Protein AF-A0A7X6CSZ1-F1 (afdb_monomer_lite)

Secondary structure (DSSP, 8-state):
----GGG-----PPTTT-----SS--TTS-HHHHHHHHHHHHHHHHHHHHHT-

Sequence (53 aa):
MLALPSEISTPKLITGKLWVNPDCGLKTRGQAETAASLQNMVAAARQLRYENS

pLDDT: mean 86.03, std 15.23, range [49.09, 98.75]

Radius of gyration: 16.37 Å; chains: 1; bounding box: 43×20×37 Å

Foldseek 3Di:
DDDDPVPDDDDDDDPPPDDFDDPDDCPVPDPVCVVVVVVVSVVVVVVVVVVVD

Structure (mmCIF, N/CA/C/O backbone):
data_AF-A0A7X6CSZ1-F1
#
_entry.id   AF-A0A7X6CSZ1-F1
#
loop_
_atom_site.group_PDB
_atom_site.id
_atom_site.type_symbol
_atom_site.label_atom_id
_atom_site.label_alt_id
_atom_site.label_comp_id
_atom_site.label_asym_id
_atom_site.label_entity_id
_atom_site.label_seq_id
_atom_site.pdbx_PDB_ins_code
_atom_site.Cartn_x
_atom_site.Cartn_y
_atom_site.Cartn_z
_atom_site.occupancy
_atom_site.B_iso_or_equiv
_atom_site.auth_seq_id
_atom_site.auth_comp_id
_atom_site.auth_asym_id
_atom_site.auth_atom_id
_atom_site.pdbx_PDB_model_num
ATOM 1 N N . MET A 1 1 ? 29.030 11.802 21.666 1.00 49.09 1 MET A N 1
ATOM 2 C CA . MET A 1 1 ? 27.704 12.048 22.266 1.00 49.09 1 MET A CA 1
ATOM 3 C C . MET A 1 1 ? 26.668 11.634 21.231 1.00 49.09 1 MET A C 1
ATOM 5 O O . MET A 1 1 ? 26.282 12.437 20.398 1.00 49.09 1 MET A O 1
ATOM 9 N N . LEU A 1 2 ? 26.366 10.337 21.173 1.00 54.56 2 LEU A N 1
ATOM 10 C CA . LEU A 1 2 ? 25.349 9.766 20.287 1.00 54.56 2 LEU A CA 1
ATOM 11 C C . LEU A 1 2 ? 24.196 9.361 21.209 1.00 54.56 2 LEU A C 1
ATOM 13 O O . LEU A 1 2 ? 24.449 8.652 22.183 1.00 54.56 2 LEU A O 1
ATOM 17 N N . ALA A 1 3 ? 22.990 9.875 20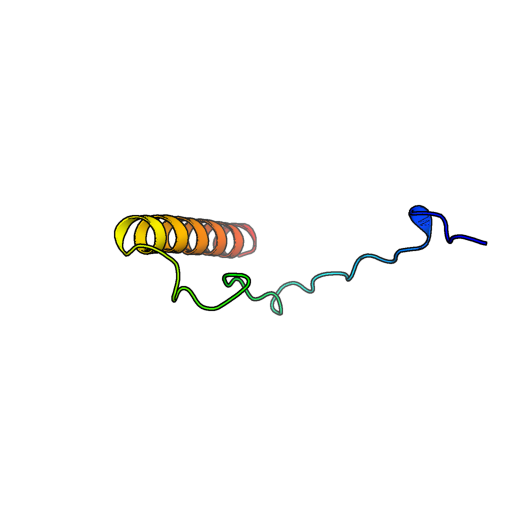.963 1.00 59.91 3 ALA A N 1
ATOM 18 C CA . ALA A 1 3 ? 21.809 9.526 21.749 1.00 59.91 3 ALA A CA 1
ATOM 19 C C . ALA A 1 3 ? 21.574 8.011 21.679 1.00 59.91 3 ALA A C 1
ATOM 21 O O . ALA A 1 3 ? 21.690 7.404 20.610 1.00 59.91 3 ALA A O 1
ATOM 22 N N . LEU A 1 4 ? 21.290 7.397 22.827 1.00 57.66 4 LEU A N 1
ATOM 23 C CA . LEU A 1 4 ? 20.981 5.974 22.900 1.00 57.66 4 LEU A CA 1
ATOM 24 C C . LEU A 1 4 ? 19.631 5.707 22.202 1.00 57.66 4 LEU A C 1
ATOM 26 O O . LEU A 1 4 ? 18.743 6.559 22.255 1.00 57.66 4 LEU A O 1
ATOM 30 N N . PRO A 1 5 ? 19.423 4.524 21.593 1.00 61.66 5 PRO A N 1
ATOM 31 C CA . PRO A 1 5 ? 18.179 4.178 20.891 1.00 61.66 5 PRO A CA 1
ATOM 32 C C . PRO A 1 5 ? 16.903 4.360 21.731 1.00 61.66 5 PRO A C 1
ATOM 34 O O . PRO A 1 5 ? 15.822 4.549 21.182 1.00 61.66 5 PRO A O 1
ATOM 37 N N . SER A 1 6 ? 17.031 4.332 23.061 1.00 61.66 6 SER A N 1
ATOM 38 C CA . SER A 1 6 ? 15.955 4.551 24.033 1.00 61.66 6 SER A CA 1
ATOM 39 C C . SER A 1 6 ? 15.426 5.989 24.097 1.00 61.66 6 SER A C 1
ATOM 41 O O . SER A 1 6 ? 14.413 6.220 24.748 1.00 61.66 6 SER A O 1
ATOM 43 N N . GLU A 1 7 ? 16.088 6.954 23.456 1.00 66.69 7 GLU A N 1
ATOM 44 C CA . GLU A 1 7 ? 15.663 8.363 23.419 1.00 66.69 7 GLU A CA 1
ATOM 45 C C . GLU A 1 7 ? 14.830 8.712 22.172 1.00 66.69 7 GLU A C 1
ATOM 47 O O . GLU A 1 7 ? 14.313 9.824 22.056 1.00 66.69 7 GLU A O 1
ATOM 52 N N . ILE A 1 8 ? 14.649 7.770 21.237 1.00 66.31 8 ILE A N 1
ATOM 53 C CA . ILE A 1 8 ? 13.824 7.989 20.045 1.00 66.31 8 ILE A CA 1
ATOM 54 C C . ILE A 1 8 ? 12.362 7.696 20.401 1.00 66.31 8 ILE A C 1
ATOM 56 O O . ILE A 1 8 ? 11.905 6.554 20.374 1.00 66.31 8 ILE A O 1
ATOM 60 N N . SER A 1 9 ? 11.616 8.751 20.739 1.00 69.00 9 SER A N 1
ATOM 61 C CA . SER A 1 9 ? 10.158 8.697 20.894 1.00 69.00 9 SER A CA 1
ATOM 62 C C . SER A 1 9 ? 9.521 8.256 19.575 1.00 69.00 9 SER A C 1
ATOM 64 O O . SER A 1 9 ? 9.558 8.981 18.578 1.00 69.00 9 SER A O 1
ATOM 66 N N . THR A 1 10 ? 8.968 7.045 19.544 1.00 69.12 10 THR A N 1
ATOM 67 C CA . THR A 1 10 ? 8.242 6.556 18.372 1.00 69.12 10 THR A CA 1
ATOM 68 C C . THR A 1 10 ? 6.933 7.336 18.231 1.00 69.12 10 THR A C 1
ATOM 70 O O . THR A 1 10 ? 6.213 7.523 19.217 1.00 69.12 10 THR A O 1
ATOM 73 N N . PRO A 1 11 ? 6.593 7.827 17.025 1.00 75.88 11 PRO A N 1
ATOM 74 C CA . PRO A 1 11 ? 5.354 8.560 16.838 1.00 75.88 11 PRO A CA 1
ATOM 75 C C . PRO A 1 11 ? 4.172 7.636 17.134 1.00 75.88 11 PRO A C 1
ATOM 77 O O . PRO A 1 11 ? 3.985 6.600 16.494 1.00 75.88 11 PRO A O 1
ATOM 80 N N . LYS A 1 12 ? 3.355 8.024 18.115 1.00 83.06 12 LYS A N 1
ATOM 81 C CA . LYS A 1 12 ? 2.115 7.321 18.432 1.00 83.06 12 LYS A CA 1
ATOM 82 C C . LYS A 1 12 ? 1.140 7.492 17.271 1.00 83.0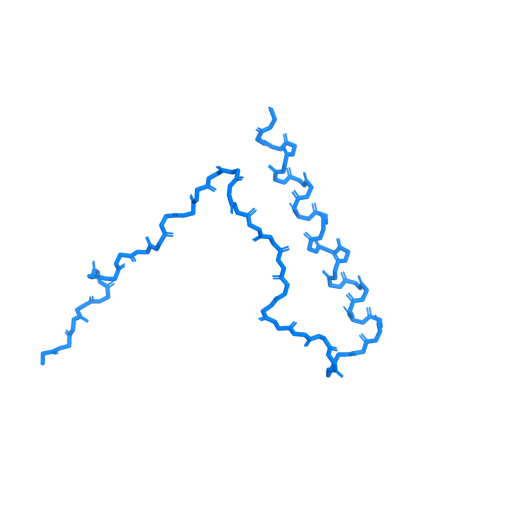6 12 LYS A C 1
ATOM 84 O O . LYS A 1 12 ? 0.664 8.597 17.012 1.00 83.06 12 LYS A O 1
ATOM 89 N N . LEU A 1 13 ? 0.816 6.395 16.594 1.00 84.56 13 LEU A N 1
ATOM 90 C CA . LEU A 1 13 ? -0.250 6.383 15.598 1.00 84.56 13 LEU A CA 1
ATOM 91 C C . LEU A 1 13 ? -1.597 6.550 16.303 1.00 84.56 13 LEU A C 1
ATOM 93 O O . LEU A 1 13 ? -1.882 5.899 17.308 1.00 84.56 13 LEU A O 1
ATOM 97 N N . ILE A 1 14 ? -2.416 7.461 15.784 1.00 86.56 14 ILE A N 1
ATOM 98 C CA . ILE A 1 14 ? -3.727 7.767 16.350 1.00 86.56 14 ILE A CA 1
ATOM 99 C C . ILE A 1 14 ? -4.773 6.959 15.584 1.00 86.56 14 ILE A C 1
ATOM 101 O O . ILE A 1 14 ? -4.926 7.120 14.369 1.00 86.56 14 ILE A O 1
ATOM 105 N N . THR A 1 15 ? -5.516 6.115 16.299 1.00 82.69 15 THR A N 1
ATOM 106 C CA . THR A 1 15 ? -6.661 5.375 15.754 1.00 82.69 15 THR A CA 1
ATOM 107 C C . THR A 1 15 ? -7.644 6.339 15.081 1.00 82.69 15 T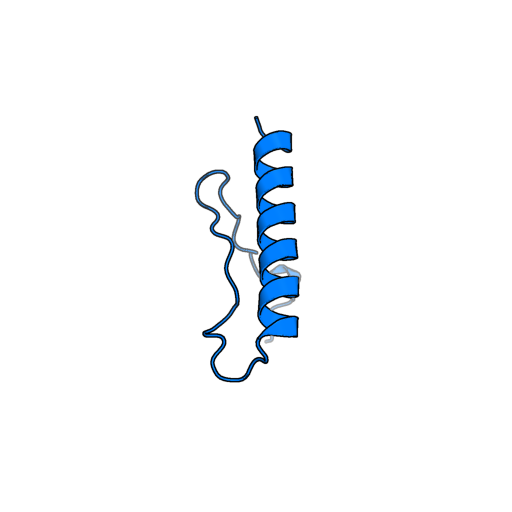HR A C 1
ATOM 109 O O . THR A 1 15 ? -7.934 7.412 15.605 1.00 82.69 15 THR A O 1
ATOM 112 N N . GLY A 1 16 ? -8.110 5.994 13.878 1.00 84.88 16 GLY A N 1
ATOM 113 C CA . GLY A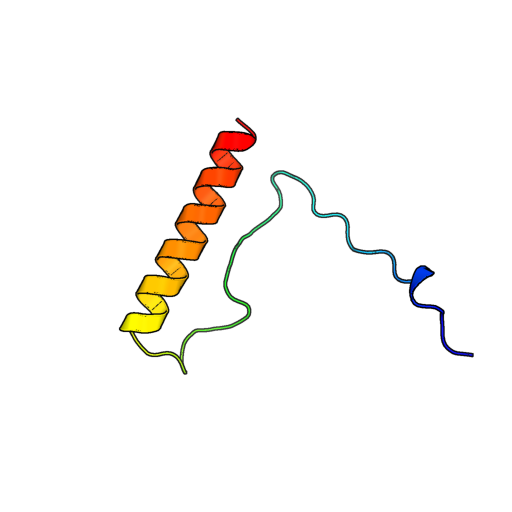 1 16 ? -8.987 6.851 13.067 1.00 84.88 16 GLY A CA 1
ATOM 114 C C . GLY A 1 16 ? -8.280 7.965 12.279 1.00 84.88 16 GLY A C 1
ATOM 115 O O . GLY A 1 16 ? -8.915 8.599 11.443 1.00 84.88 16 GLY A O 1
ATOM 116 N N . LYS A 1 17 ? -6.973 8.189 12.488 1.00 87.44 17 LYS A N 1
ATOM 117 C CA . LYS A 1 17 ? -6.150 9.111 11.675 1.00 87.44 17 LYS A CA 1
ATOM 118 C C . LYS A 1 17 ? -5.070 8.404 10.851 1.00 87.44 17 LYS A C 1
ATOM 120 O O . LYS A 1 17 ? -4.351 9.061 10.103 1.00 87.44 17 LYS A O 1
ATOM 125 N N . LEU A 1 18 ? -4.941 7.085 10.990 1.00 89.12 18 LEU A N 1
ATOM 126 C CA . LEU A 1 18 ? -3.980 6.284 10.239 1.00 89.12 18 LEU A CA 1
ATOM 127 C C . LEU A 1 18 ? -4.463 6.050 8.803 1.00 89.12 18 LEU A C 1
ATOM 129 O O . LEU A 1 18 ? -5.551 5.516 8.584 1.00 89.12 18 LEU A O 1
ATOM 133 N N . TRP A 1 19 ? -3.617 6.404 7.839 1.00 92.00 19 TRP A N 1
ATOM 134 C CA . TRP A 1 19 ? -3.778 6.057 6.430 1.00 92.00 19 TRP A CA 1
ATOM 135 C C . TRP A 1 19 ? -2.824 4.924 6.062 1.00 92.00 19 TRP A C 1
ATOM 137 O O . TRP A 1 19 ? -1.743 4.805 6.634 1.00 92.00 19 TRP A O 1
ATOM 147 N N . VAL A 1 20 ? -3.242 4.090 5.112 1.00 94.25 20 VAL A N 1
ATOM 148 C CA . VAL A 1 20 ? -2.443 2.975 4.596 1.00 94.25 20 VAL A CA 1
ATOM 149 C C . VAL A 1 20 ? -2.255 3.186 3.101 1.00 94.25 20 VAL A C 1
ATOM 151 O O . VAL A 1 20 ? -3.231 3.246 2.353 1.00 94.25 20 VAL A O 1
ATOM 154 N N . ASN A 1 21 ? -1.005 3.313 2.678 1.00 97.12 21 ASN A N 1
ATOM 155 C CA . ASN A 1 21 ? -0.602 3.527 1.295 1.00 97.12 21 ASN A CA 1
ATOM 156 C C . ASN A 1 21 ? 0.832 3.011 1.087 1.00 97.12 21 ASN A C 1
ATOM 158 O O . ASN A 1 21 ? 1.563 2.852 2.062 1.00 97.12 21 ASN A O 1
ATOM 162 N N . PRO A 1 22 ? 1.257 2.771 -0.165 1.00 98.12 22 PRO A N 1
ATOM 163 C CA . PRO A 1 22 ? 2.661 2.509 -0.467 1.00 98.12 22 PRO A CA 1
ATOM 164 C C . PRO A 1 22 ? 3.553 3.713 -0.137 1.00 98.12 22 PRO A C 1
ATOM 166 O O . PRO A 1 22 ? 3.090 4.858 -0.168 1.00 98.12 22 PRO A O 1
ATOM 169 N N . ASP A 1 23 ? 4.844 3.452 0.071 1.00 97.62 23 ASP A N 1
ATOM 170 C CA . ASP A 1 23 ? 5.852 4.476 0.385 1.00 97.62 23 ASP A CA 1
ATOM 171 C C . ASP A 1 23 ? 5.995 5.542 -0.712 1.00 97.62 23 ASP A C 1
ATOM 173 O O . ASP A 1 23 ? 6.267 6.709 -0.434 1.00 97.62 23 ASP A O 1
ATOM 177 N N . CYS A 1 24 ? 5.832 5.151 -1.981 1.00 97.44 24 CYS A N 1
ATOM 178 C CA . CYS A 1 24 ? 5.950 6.050 -3.124 1.00 97.44 24 CYS A CA 1
ATOM 179 C C . CYS A 1 24 ? 5.086 5.608 -4.316 1.00 97.44 24 CYS A C 1
ATOM 181 O O . CYS A 1 24 ? 4.381 4.598 -4.279 1.00 97.44 24 CYS A O 1
ATOM 183 N N . GLY A 1 25 ? 5.133 6.393 -5.397 1.00 97.19 25 GLY A N 1
ATOM 184 C CA . GLY A 1 25 ? 4.450 6.063 -6.645 1.00 97.19 25 GLY A CA 1
ATOM 185 C C . GLY A 1 25 ? 4.989 4.783 -7.292 1.00 97.19 25 GLY A C 1
ATOM 186 O O . GLY A 1 25 ? 6.180 4.490 -7.249 1.00 97.19 25 GLY A O 1
ATOM 187 N N . LEU A 1 26 ? 4.113 4.047 -7.974 1.00 98.56 26 LEU A N 1
ATOM 188 C CA . LEU A 1 26 ? 4.391 2.688 -8.458 1.00 98.56 26 LEU A CA 1
ATOM 189 C C . LEU A 1 26 ? 4.999 2.627 -9.871 1.00 98.56 26 LEU A C 1
ATOM 191 O O . LEU A 1 26 ? 4.973 1.584 -10.513 1.00 98.56 26 LEU A O 1
ATOM 195 N N . LYS A 1 27 ? 5.563 3.732 -10.378 1.00 98.00 27 LYS A N 1
ATOM 196 C CA . LYS A 1 27 ? 6.015 3.859 -11.782 1.00 98.00 27 LYS A CA 1
ATOM 197 C C . LYS A 1 27 ? 7.081 2.837 -12.211 1.00 98.00 27 LYS A C 1
ATOM 199 O O . LYS A 1 27 ? 7.277 2.629 -13.401 1.00 98.00 27 LYS A O 1
ATOM 204 N N . THR A 1 28 ? 7.800 2.250 -11.255 1.00 98.19 28 THR A N 1
ATOM 205 C CA . THR A 1 28 ? 8.859 1.252 -11.478 1.00 98.19 28 THR A CA 1
ATOM 206 C C . THR A 1 28 ? 8.413 -0.176 -11.148 1.00 98.19 28 THR A C 1
ATOM 208 O O . THR A 1 28 ? 9.260 -1.068 -11.040 1.00 98.19 28 THR A O 1
ATOM 211 N N . ARG A 1 29 ? 7.112 -0.400 -10.919 1.00 98.25 29 ARG A N 1
ATOM 212 C CA . ARG A 1 29 ? 6.530 -1.708 -10.598 1.00 98.25 29 ARG A CA 1
ATOM 213 C C . ARG A 1 29 ? 5.754 -2.287 -11.778 1.00 98.25 29 ARG A C 1
ATOM 215 O O . ARG A 1 29 ? 5.151 -1.561 -12.564 1.00 98.25 29 ARG A O 1
ATOM 222 N N . GLY A 1 30 ? 5.769 -3.610 -11.896 1.00 98.56 30 GLY A N 1
ATOM 223 C CA . GLY A 1 30 ? 4.957 -4.359 -12.848 1.00 98.56 30 GLY A CA 1
ATOM 224 C C . GLY A 1 30 ? 3.480 -4.397 -12.442 1.00 98.56 30 GLY A C 1
ATOM 225 O O . GLY A 1 30 ? 3.134 -4.301 -11.265 1.00 98.56 30 GLY A O 1
ATOM 226 N N . GLN A 1 31 ? 2.589 -4.583 -13.416 1.00 98.50 31 GLN A N 1
ATOM 227 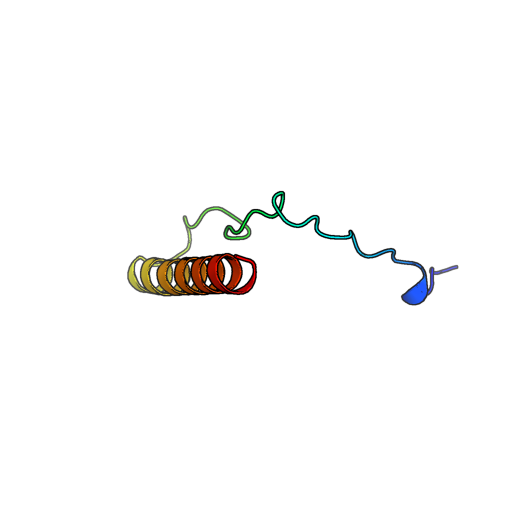C CA . GLN A 1 31 ? 1.138 -4.647 -13.181 1.00 98.50 31 GLN A CA 1
ATOM 228 C C . GLN A 1 31 ? 0.743 -5.802 -12.246 1.00 98.50 31 GLN A C 1
ATOM 230 O O . GLN A 1 31 ? 0.004 -5.592 -11.288 1.00 98.50 31 GLN A O 1
ATOM 235 N N . ALA A 1 32 ? 1.260 -7.010 -12.496 1.00 98.69 32 ALA A N 1
ATOM 236 C CA . ALA A 1 32 ? 0.898 -8.200 -11.723 1.00 98.69 32 ALA A CA 1
ATOM 237 C C . ALA A 1 32 ? 1.318 -8.086 -10.247 1.00 98.69 32 ALA A C 1
ATOM 239 O O . ALA A 1 32 ? 0.507 -8.332 -9.355 1.00 98.69 32 ALA A O 1
ATOM 240 N N . GLU A 1 33 ? 2.552 -7.641 -9.982 1.00 98.50 33 GLU A N 1
ATOM 241 C CA . GLU A 1 33 ? 3.027 -7.413 -8.609 1.00 98.50 33 GLU A CA 1
ATOM 242 C C . GLU A 1 33 ? 2.275 -6.266 -7.925 1.00 98.50 33 GLU A C 1
ATOM 244 O O . GLU A 1 33 ? 1.939 -6.367 -6.744 1.00 98.50 33 GLU A O 1
ATOM 249 N N . THR A 1 34 ? 1.954 -5.203 -8.669 1.00 98.50 34 THR A N 1
ATOM 250 C CA . THR A 1 34 ? 1.206 -4.053 -8.155 1.00 98.50 34 THR A CA 1
ATOM 251 C C . THR A 1 34 ? -0.188 -4.476 -7.718 1.00 98.50 34 THR A C 1
ATOM 253 O O . THR A 1 34 ? -0.595 -4.182 -6.596 1.00 98.50 34 THR A O 1
ATOM 256 N N . ALA A 1 35 ? -0.908 -5.206 -8.570 1.00 98.75 35 ALA A N 1
ATOM 257 C CA . ALA A 1 35 ? -2.256 -5.665 -8.274 1.00 98.75 35 ALA A CA 1
ATOM 258 C C . ALA A 1 35 ? -2.282 -6.572 -7.037 1.00 98.75 35 ALA A C 1
ATOM 260 O O . ALA A 1 35 ? -3.049 -6.307 -6.111 1.00 98.75 35 ALA A O 1
ATOM 261 N N . ALA A 1 36 ? -1.405 -7.580 -6.978 1.00 98.69 36 ALA A N 1
ATOM 262 C CA . ALA A 1 36 ? -1.331 -8.494 -5.839 1.00 98.69 36 ALA A CA 1
ATOM 263 C C . ALA A 1 36 ? -0.981 -7.760 -4.531 1.00 98.69 36 ALA A C 1
ATOM 265 O O . ALA A 1 36 ? -1.620 -7.966 -3.499 1.00 98.69 36 ALA A O 1
ATOM 266 N N . SER A 1 37 ? -0.008 -6.845 -4.575 1.00 98.56 37 SER A N 1
ATOM 267 C CA . SER A 1 37 ? 0.423 -6.090 -3.392 1.00 98.56 37 SER A CA 1
ATOM 268 C C . SER A 1 37 ? -0.673 -5.160 -2.872 1.00 98.56 37 SER A C 1
ATOM 270 O O . SER A 1 37 ? -0.931 -5.113 -1.669 1.00 98.56 37 SER A O 1
ATOM 272 N N . LEU A 1 38 ? -1.361 -4.446 -3.768 1.00 98.62 38 LEU A N 1
ATOM 273 C CA . LEU A 1 38 ? -2.457 -3.555 -3.391 1.00 98.62 38 LEU A CA 1
ATOM 274 C C . LEU A 1 38 ? -3.674 -4.329 -2.871 1.00 98.62 38 LEU A C 1
ATOM 276 O O . LEU A 1 38 ? -4.300 -3.888 -1.909 1.00 98.62 38 LEU A O 1
ATOM 280 N N . GLN A 1 39 ? -3.987 -5.496 -3.445 1.00 98.69 39 GLN A N 1
ATOM 281 C CA . GLN A 1 39 ? -5.039 -6.380 -2.931 1.00 98.69 39 GLN A CA 1
ATOM 282 C C . GLN A 1 39 ? -4.756 -6.799 -1.485 1.00 98.69 39 GLN A C 1
ATOM 284 O O . GLN A 1 39 ? -5.627 -6.650 -0.625 1.00 98.69 39 GLN A O 1
ATOM 289 N N . ASN A 1 40 ? -3.528 -7.236 -1.200 1.00 98.56 40 ASN A N 1
ATOM 290 C CA . ASN A 1 40 ? -3.110 -7.623 0.147 1.00 98.56 40 ASN A CA 1
ATOM 291 C C . ASN A 1 40 ? -3.158 -6.439 1.127 1.00 98.56 40 ASN A C 1
ATOM 293 O O . ASN A 1 40 ? -3.682 -6.573 2.232 1.00 98.56 40 ASN A O 1
ATOM 297 N N . MET A 1 41 ? -2.681 -5.260 0.713 1.00 98.31 41 MET A N 1
ATOM 298 C CA . MET A 1 41 ? -2.712 -4.042 1.532 1.00 98.31 41 MET A CA 1
ATOM 299 C C . MET A 1 41 ? -4.146 -3.633 1.898 1.00 98.31 41 MET A C 1
ATOM 301 O O . MET A 1 41 ? -4.436 -3.315 3.052 1.00 98.31 41 MET A O 1
ATOM 305 N N . VAL A 1 42 ? -5.068 -3.683 0.931 1.00 97.75 42 VAL A N 1
ATOM 306 C CA . VAL A 1 42 ? -6.487 -3.384 1.164 1.00 97.75 42 VAL A CA 1
ATOM 307 C C . VAL A 1 42 ? -7.136 -4.435 2.063 1.00 97.75 42 VAL A C 1
ATOM 309 O O . VAL A 1 42 ? -7.929 -4.068 2.932 1.00 97.75 42 VAL A O 1
ATOM 312 N N . ALA A 1 43 ? -6.815 -5.720 1.889 1.00 97.50 43 ALA A N 1
ATOM 313 C CA . ALA A 1 43 ? -7.337 -6.793 2.733 1.00 97.50 43 ALA A CA 1
ATOM 314 C C . ALA A 1 43 ? -6.921 -6.609 4.201 1.00 97.50 43 ALA A C 1
ATOM 316 O O . ALA A 1 43 ? -7.784 -6.608 5.080 1.00 97.50 43 ALA A O 1
ATOM 317 N N . ALA A 1 44 ? -5.638 -6.334 4.454 1.00 96.12 44 ALA A N 1
ATOM 318 C CA . ALA A 1 44 ? -5.131 -6.047 5.794 1.00 96.12 44 ALA A CA 1
ATOM 319 C C . ALA A 1 44 ? -5.813 -4.814 6.415 1.00 96.12 44 ALA A C 1
ATOM 321 O O . ALA A 1 44 ? -6.272 -4.852 7.556 1.00 96.12 44 ALA A O 1
ATOM 322 N N . ALA A 1 45 ? -5.967 -3.732 5.644 1.00 94.56 45 ALA A N 1
ATOM 323 C CA . ALA A 1 45 ? -6.664 -2.537 6.116 1.00 94.56 45 ALA A CA 1
ATOM 324 C C . ALA A 1 45 ? -8.146 -2.802 6.440 1.00 94.56 45 ALA A C 1
ATOM 326 O O . ALA A 1 45 ? -8.683 -2.214 7.377 1.00 94.56 45 ALA A O 1
ATOM 327 N N . ARG A 1 46 ? -8.829 -3.671 5.682 1.00 94.06 46 ARG A N 1
ATOM 328 C CA . ARG A 1 46 ? -10.216 -4.073 5.972 1.00 94.06 46 ARG A CA 1
ATOM 329 C C . ARG A 1 46 ? -10.305 -4.883 7.257 1.00 94.06 46 ARG A C 1
ATOM 331 O O . ARG A 1 46 ? -11.168 -4.581 8.071 1.00 94.06 46 ARG A O 1
ATOM 338 N N . GLN A 1 47 ? -9.415 -5.854 7.449 1.00 93.62 47 GLN A N 1
ATOM 339 C CA . GLN A 1 47 ? -9.377 -6.665 8.663 1.00 93.62 47 GLN A CA 1
ATOM 340 C C . GLN A 1 47 ? -9.249 -5.783 9.912 1.00 93.62 47 GLN A C 1
ATOM 342 O O . GLN A 1 47 ? -10.088 -5.869 10.802 1.00 93.62 47 GLN A O 1
ATOM 347 N N . LEU A 1 48 ? -8.302 -4.838 9.916 1.00 89.25 48 LEU A N 1
ATOM 348 C CA . LEU A 1 48 ? -8.117 -3.910 11.036 1.00 89.25 48 LEU A CA 1
ATOM 349 C C . LEU A 1 48 ? -9.331 -3.002 11.284 1.00 89.25 48 LEU A C 1
ATOM 351 O O . LEU A 1 48 ? -9.586 -2.622 12.424 1.00 89.25 48 LEU A O 1
ATOM 355 N N . ARG A 1 49 ? -10.095 -2.636 10.246 1.00 88.81 49 ARG A N 1
ATOM 356 C CA . ARG A 1 49 ? -11.340 -1.867 10.429 1.00 88.81 49 ARG A CA 1
ATOM 357 C C . ARG A 1 49 ? -12.415 -2.697 11.125 1.00 88.81 49 ARG A C 1
ATOM 359 O O . ARG A 1 49 ? -13.087 -2.161 11.996 1.00 88.81 49 ARG A O 1
ATOM 366 N N . TYR A 1 50 ? -12.555 -3.973 10.765 1.00 82.62 50 TYR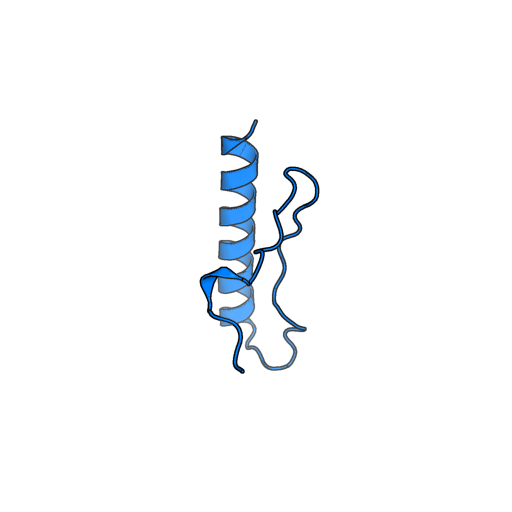 A N 1
ATOM 367 C CA . TYR A 1 50 ? -13.521 -4.873 11.400 1.00 82.62 50 TYR A CA 1
ATOM 368 C C . TYR A 1 50 ? -13.113 -5.270 12.825 1.00 82.62 50 TYR A C 1
ATOM 370 O O . TYR A 1 50 ? -13.972 -5.324 13.693 1.00 82.62 50 TYR A O 1
ATOM 378 N N . GLU A 1 51 ? -11.822 -5.489 13.094 1.00 73.44 51 GLU A N 1
ATOM 379 C CA . GLU A 1 51 ? -11.313 -5.801 14.443 1.00 73.44 51 GLU A CA 1
ATOM 380 C C . GLU A 1 51 ? -11.498 -4.650 15.449 1.00 73.44 51 GLU A C 1
ATOM 382 O O . GLU A 1 51 ? -11.533 -4.892 16.652 1.00 73.44 51 GLU A O 1
ATOM 387 N N . ASN A 1 52 ? -11.617 -3.407 14.969 1.00 58.94 52 ASN A N 1
ATOM 388 C CA . ASN A 1 52 ? -11.831 -2.210 15.792 1.00 58.94 52 ASN A CA 1
ATOM 389 C C . ASN A 1 52 ? -13.268 -1.646 15.690 1.00 58.94 52 ASN A C 1
ATOM 391 O O . ASN A 1 52 ? -13.475 -0.484 16.050 1.00 58.94 52 ASN A O 1
ATOM 395 N N . SER A 1 53 ? -14.222 -2.412 15.141 1.00 53.53 53 SER A N 1
ATOM 396 C CA . SER A 1 53 ? -15.647 -2.034 15.053 1.00 53.53 53 SER A CA 1
ATOM 397 C C . SER A 1 53 ? -16.421 -2.362 16.326 1.00 53.53 53 SER A C 1
ATOM 399 O O . SER A 1 53 ? -16.124 -3.407 16.944 1.00 53.53 53 SER A O 1
#